Protein AF-A0AAU7ZWT1-F1 (afdb_monomer)

Mean predicted aligned error: 14.48 Å

Radius of gyration: 17.84 Å; Cα contacts (8 Å, |Δi|>4): 141; chains: 1; bounding box: 46×43×29 Å

Sequence (134 aa):
MLLGIDVGTGGTRAVLIDLSGAVVASSASEHAGIHSAQIGWAEQDPEDWWRATREALAGVMAASEFVLVAEEGAAFGAALLAGTGTGVWQSVEAACAATVHVAQTIAPKNAAVMDQAHKQYRRIYPALQEIARS

pLDDT: mean 74.66, std 12.34, range [41.28, 94.69]

Organism: NCBI:txid3069686

InterPro domains:
  IPR018484 Carbohydrate kinase FGGY, N-terminal [PF00370] (1-65)
  IPR043129 ATPase, nucleotide binding domain [SSF53067] (2-79)
  IPR043129 ATPase, nucleotide binding domain [SSF53067] (54-131)
  IPR050406 FGGY Carbohydrate Kinase [PTHR43095] (2-64)

Solvent-accessible surface area (backbone atoms only — not comparable to full-atom values): 7969 Å² total; per-residue (Å²): 105,51,77,50,77,46,83,52,86,66,24,19,37,24,38,35,25,43,79,88,69,49,79,69,27,60,26,66,23,65,40,70,77,71,45,59,95,47,97,94,50,81,42,76,63,68,67,44,55,52,51,15,44,53,50,5,46,49,44,25,35,72,66,55,82,55,87,87,86,84,78,80,61,68,67,55,55,53,52,40,52,51,34,28,77,72,60,78,21,97,34,63,68,54,36,41,69,74,70,65,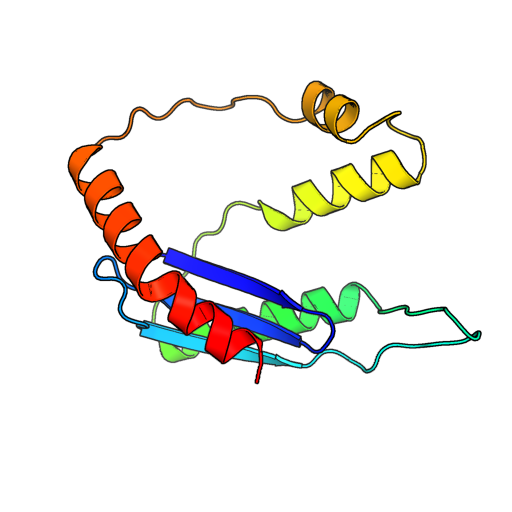67,88,87,70,88,76,76,69,92,50,54,71,58,52,54,50,45,52,55,50,49,67,68,49,46,64,60,55,54,53,66,74,71,111

Foldseek 3Di:
DDKDWDQDQFWIKIFDADLLRDTQDIFIDTADAFDDPDPPDTDGDVVRSVVGRVVRVVRRCVSRVDDDDDDPDPVLLVVLVVCCVVVVDVDSVRSCVVPPDCPDDDDPPCVVSVVVSVVSCVVCVVVVVVVVVD

Structure (mmCIF, N/CA/C/O backbone):
data_AF-A0AAU7ZWT1-F1
#
_entry.id   AF-A0AAU7ZWT1-F1
#
loop_
_atom_site.group_PDB
_atom_site.id
_atom_site.type_symbol
_atom_site.label_atom_id
_atom_site.label_alt_id
_atom_site.label_comp_id
_atom_site.label_asym_id
_atom_site.label_entity_id
_atom_site.label_seq_id
_atom_site.pdbx_PDB_ins_code
_atom_site.Cartn_x
_atom_site.Cartn_y
_atom_site.Cartn_z
_atom_site.occupancy
_atom_site.B_iso_or_equiv
_atom_site.auth_seq_id
_atom_site.auth_comp_id
_atom_site.auth_asym_id
_atom_site.auth_atom_id
_atom_site.pdbx_PDB_model_num
ATOM 1 N N . MET A 1 1 ? -12.018 -13.952 0.445 1.00 65.81 1 MET A N 1
ATOM 2 C CA . MET A 1 1 ? -10.616 -13.648 0.100 1.00 65.81 1 MET A CA 1
ATOM 3 C C . MET A 1 1 ? -10.409 -12.154 0.276 1.00 65.81 1 MET A C 1
ATOM 5 O O . MET A 1 1 ? -11.398 -11.428 0.246 1.00 65.81 1 MET A O 1
ATOM 9 N N . LEU A 1 2 ? -9.175 -11.712 0.496 1.00 68.31 2 LEU A N 1
ATOM 10 C CA . LEU A 1 2 ? -8.798 -10.306 0.655 1.00 68.31 2 LEU A CA 1
ATOM 11 C C . LEU A 1 2 ? -7.532 -10.042 -0.163 1.00 68.31 2 LEU A C 1
ATOM 13 O O . LEU A 1 2 ? -6.653 -10.899 -0.209 1.00 68.31 2 LEU A O 1
ATOM 17 N N . LEU A 1 3 ? -7.443 -8.868 -0.784 1.00 74.06 3 LEU A N 1
ATOM 18 C CA . LEU A 1 3 ? -6.254 -8.406 -1.493 1.00 74.06 3 LEU A CA 1
ATOM 19 C C . LEU A 1 3 ? -5.638 -7.235 -0.726 1.00 74.06 3 LEU A C 1
ATOM 21 O O . LEU A 1 3 ? -6.316 -6.240 -0.478 1.00 74.06 3 LEU A O 1
ATOM 25 N N . GLY A 1 4 ? -4.366 -7.358 -0.363 1.00 78.00 4 GLY A N 1
ATOM 26 C CA . GLY A 1 4 ? -3.564 -6.274 0.194 1.00 78.00 4 GLY A CA 1
ATOM 27 C C . GLY A 1 4 ? -2.612 -5.716 -0.856 1.00 78.00 4 GLY A C 1
ATOM 28 O O . GLY A 1 4 ? -2.024 -6.488 -1.611 1.00 78.00 4 GLY A O 1
ATOM 29 N N . ILE A 1 5 ? -2.456 -4.392 -0.883 1.00 82.25 5 ILE A N 1
ATOM 30 C CA . ILE A 1 5 ? -1.455 -3.687 -1.690 1.00 82.25 5 ILE A CA 1
ATOM 31 C C . ILE A 1 5 ? -0.648 -2.800 -0.744 1.00 82.25 5 ILE A C 1
ATOM 33 O O . ILE A 1 5 ? -1.230 -2.053 0.042 1.00 82.25 5 ILE A O 1
ATOM 37 N N . ASP A 1 6 ? 0.672 -2.893 -0.831 1.00 87.75 6 ASP A N 1
ATOM 38 C CA . ASP A 1 6 ? 1.627 -2.089 -0.073 1.00 87.75 6 ASP A CA 1
ATOM 39 C C . ASP A 1 6 ? 2.569 -1.382 -1.052 1.00 87.75 6 ASP A C 1
ATOM 41 O O . ASP A 1 6 ? 3.320 -2.039 -1.774 1.00 87.75 6 ASP A O 1
ATOM 45 N N . VAL A 1 7 ? 2.491 -0.053 -1.110 1.00 87.00 7 VAL A N 1
ATOM 46 C CA . VAL A 1 7 ? 3.333 0.790 -1.970 1.00 87.00 7 VAL A CA 1
ATOM 47 C C . VAL A 1 7 ? 4.432 1.382 -1.092 1.00 87.00 7 VAL A C 1
ATOM 49 O O . VAL A 1 7 ? 4.227 2.394 -0.423 1.00 87.00 7 VAL A O 1
ATOM 52 N N . GLY A 1 8 ? 5.584 0.713 -1.060 1.00 85.12 8 GLY A N 1
ATOM 53 C CA . GLY A 1 8 ? 6.763 1.160 -0.323 1.00 85.12 8 GLY A CA 1
ATOM 54 C C . GLY A 1 8 ? 7.727 1.939 -1.212 1.00 85.12 8 GLY A C 1
ATOM 55 O O . GLY A 1 8 ? 7.560 1.998 -2.420 1.00 85.12 8 GLY A O 1
ATOM 56 N N . THR A 1 9 ? 8.788 2.497 -0.635 1.00 85.38 9 THR A N 1
ATOM 57 C CA . THR A 1 9 ? 9.733 3.352 -1.376 1.00 85.38 9 THR A CA 1
ATOM 58 C C . THR A 1 9 ? 10.606 2.593 -2.380 1.00 85.38 9 THR A C 1
ATOM 60 O O . THR A 1 9 ? 11.109 3.184 -3.324 1.00 85.38 9 THR A O 1
ATOM 63 N N . GLY A 1 10 ? 10.837 1.294 -2.172 1.00 86.50 10 GLY A N 1
ATOM 64 C CA . GLY A 1 10 ? 11.631 0.462 -3.088 1.00 86.50 10 GLY A CA 1
ATOM 65 C C . GLY A 1 10 ? 10.796 -0.362 -4.068 1.00 86.50 10 GLY A C 1
ATOM 66 O O . GLY A 1 10 ? 11.357 -1.026 -4.934 1.00 86.50 10 GLY A O 1
ATOM 67 N N . GLY A 1 11 ? 9.471 -0.380 -3.920 1.00 90.00 11 GLY A N 1
ATOM 68 C CA . GLY A 1 11 ? 8.617 -1.275 -4.691 1.00 90.00 11 GLY A CA 1
ATOM 69 C C . GLY A 1 11 ? 7.208 -1.421 -4.135 1.00 90.00 11 GLY A C 1
ATOM 70 O O . GLY A 1 11 ? 6.945 -1.170 -2.955 1.00 90.00 11 GLY A O 1
ATOM 71 N N . THR A 1 12 ? 6.314 -1.903 -4.994 1.00 90.06 12 THR A N 1
ATOM 72 C CA . THR A 1 12 ? 4.936 -2.252 -4.653 1.00 90.06 12 THR A CA 1
ATOM 73 C C . THR A 1 12 ? 4.789 -3.760 -4.491 1.00 90.06 12 THR A C 1
ATOM 75 O O . THR A 1 12 ? 5.232 -4.534 -5.337 1.00 90.06 12 THR A O 1
ATOM 78 N N . ARG A 1 13 ? 4.106 -4.188 -3.430 1.00 90.12 13 ARG A N 1
ATOM 79 C CA . ARG A 1 13 ? 3.763 -5.587 -3.155 1.00 90.12 13 ARG A CA 1
ATOM 80 C C . ARG A 1 13 ? 2.252 -5.769 -3.169 1.00 90.12 13 ARG A C 1
ATOM 82 O O . ARG A 1 13 ? 1.516 -4.914 -2.686 1.00 90.12 13 ARG A O 1
ATOM 89 N N . ALA A 1 14 ? 1.794 -6.903 -3.682 1.00 85.38 14 ALA A N 1
ATOM 90 C CA . ALA A 1 14 ? 0.405 -7.327 -3.638 1.00 85.38 14 ALA A CA 1
ATOM 91 C C . ALA A 1 14 ? 0.308 -8.746 -3.066 1.00 85.38 14 ALA A C 1
ATOM 93 O O . ALA A 1 14 ? 1.120 -9.614 -3.389 1.00 85.38 14 ALA A O 1
ATOM 94 N N . VAL A 1 15 ? -0.692 -8.995 -2.220 1.00 84.38 15 VAL A N 1
ATOM 95 C CA . VAL A 1 15 ? -0.935 -10.310 -1.614 1.00 84.38 15 VAL A CA 1
ATOM 96 C C . VAL A 1 15 ? -2.422 -10.634 -1.599 1.00 84.38 15 VAL A C 1
ATOM 98 O O . VAL A 1 15 ? -3.239 -9.839 -1.144 1.00 84.38 15 VAL A O 1
ATOM 101 N N . LEU A 1 16 ? -2.771 -11.820 -2.084 1.00 80.06 16 LEU A N 1
ATOM 102 C CA . LEU A 1 16 ? -4.102 -12.399 -2.005 1.00 80.06 16 LEU A CA 1
ATOM 103 C C . LEU A 1 16 ? -4.126 -13.421 -0.871 1.00 80.06 16 LEU A C 1
ATOM 105 O O . LEU A 1 16 ? -3.343 -14.371 -0.867 1.00 80.06 16 LEU A O 1
ATOM 109 N N . ILE A 1 17 ? -5.042 -13.242 0.073 1.00 77.06 17 ILE A N 1
ATOM 110 C CA . ILE A 1 17 ? -5.239 -14.150 1.205 1.00 77.06 17 ILE A CA 1
ATOM 111 C C . ILE A 1 17 ? -6.652 -14.734 1.197 1.00 77.06 17 ILE A C 1
ATOM 113 O O . ILE A 1 17 ? -7.630 -14.074 0.818 1.00 77.06 17 ILE A O 1
ATOM 117 N N . ASP A 1 18 ? -6.781 -15.988 1.616 1.00 73.38 18 ASP A N 1
ATOM 118 C CA . ASP A 1 18 ? -8.083 -16.610 1.822 1.00 73.38 18 ASP A CA 1
ATOM 119 C C . ASP A 1 18 ? -8.727 -16.162 3.150 1.00 73.38 18 ASP A C 1
ATOM 121 O O . ASP A 1 18 ? -8.179 -15.361 3.908 1.00 73.38 18 ASP A O 1
ATOM 125 N N . LEU A 1 19 ? -9.938 -16.652 3.433 1.00 69.31 19 LEU A N 1
ATOM 126 C CA . LEU A 1 19 ? -10.656 -16.300 4.666 1.00 69.31 19 LEU A CA 1
ATOM 127 C C . LEU A 1 19 ? -10.088 -16.974 5.927 1.00 69.31 19 LEU A C 1
ATOM 129 O O . LEU A 1 19 ? -10.478 -16.599 7.029 1.00 69.31 19 LEU A O 1
ATOM 133 N N . SER A 1 20 ? -9.194 -17.955 5.780 1.00 66.50 20 SER A N 1
ATOM 134 C CA . SER A 1 20 ? -8.465 -18.570 6.893 1.00 66.50 20 SER A CA 1
ATOM 135 C C . SER A 1 20 ? -7.207 -17.777 7.277 1.00 66.50 20 SER A C 1
ATOM 137 O O . SER A 1 20 ? -6.654 -17.992 8.358 1.00 66.50 20 SER A O 1
ATOM 139 N N . GLY A 1 21 ? -6.796 -16.832 6.421 1.00 60.03 21 GLY A N 1
ATOM 140 C CA . GLY A 1 21 ? -5.570 -16.049 6.551 1.00 60.03 21 GLY A CA 1
ATOM 141 C C . GLY A 1 21 ? -4.370 -16.668 5.831 1.00 60.03 21 GLY A C 1
ATOM 142 O O . GLY A 1 21 ? -3.258 -16.169 5.992 1.00 60.03 21 GLY A O 1
ATOM 143 N N . ALA A 1 22 ? -4.566 -17.734 5.051 1.00 73.75 22 ALA A N 1
ATOM 144 C CA . ALA A 1 22 ? -3.503 -18.322 4.248 1.00 73.75 22 ALA A CA 1
ATOM 145 C C . ALA A 1 22 ? -3.218 -17.452 3.016 1.00 73.75 22 ALA A C 1
ATOM 147 O O . ALA A 1 22 ? -4.142 -16.956 2.366 1.00 73.75 22 ALA A O 1
ATOM 148 N N . VAL A 1 23 ? -1.935 -17.283 2.687 1.00 82.62 23 VAL A N 1
ATOM 149 C CA . VAL A 1 23 ? -1.511 -16.617 1.451 1.00 82.62 23 VAL A CA 1
ATOM 150 C C . VAL A 1 23 ? -1.793 -17.543 0.276 1.00 82.62 23 VAL A C 1
ATOM 152 O O . VAL A 1 23 ? -1.255 -18.644 0.203 1.00 82.62 23 VAL A O 1
ATOM 155 N N . VAL A 1 24 ? -2.645 -17.077 -0.630 1.00 82.62 24 VAL A N 1
ATOM 156 C CA . VAL A 1 24 ? -3.018 -17.778 -1.863 1.00 82.62 24 VAL A CA 1
ATOM 157 C C . VAL A 1 24 ? -2.048 -17.418 -2.981 1.00 82.62 24 VAL A C 1
ATOM 159 O O . VAL A 1 24 ? -1.603 -18.293 -3.713 1.00 82.62 24 VAL A O 1
ATOM 162 N N . ALA A 1 25 ? -1.694 -16.137 -3.096 1.00 82.19 25 ALA A N 1
ATOM 163 C CA . ALA A 1 25 ? -0.707 -15.652 -4.051 1.00 82.19 25 ALA A CA 1
ATOM 164 C C . ALA A 1 25 ? -0.099 -14.334 -3.564 1.00 82.19 25 ALA A C 1
ATOM 166 O O . ALA A 1 25 ? -0.755 -13.555 -2.875 1.00 82.19 25 ALA A O 1
ATOM 167 N N . SER A 1 26 ? 1.137 -14.056 -3.956 1.00 89.31 26 SER A N 1
ATOM 168 C CA . SER A 1 26 ? 1.769 -12.754 -3.770 1.00 89.31 26 SER A CA 1
ATOM 169 C C . SER A 1 26 ? 2.625 -12.410 -4.980 1.00 89.31 26 SER A C 1
ATOM 171 O O . SER A 1 26 ? 3.080 -13.288 -5.711 1.00 89.31 26 SER A O 1
ATOM 173 N N . SER A 1 27 ? 2.817 -11.119 -5.209 1.00 89.56 27 SER A N 1
ATOM 174 C CA . SER A 1 27 ? 3.709 -10.602 -6.239 1.00 89.56 27 SER A CA 1
ATOM 175 C C . SER A 1 27 ? 4.250 -9.249 -5.806 1.00 89.56 27 SER A C 1
ATOM 177 O O . SER A 1 27 ? 3.644 -8.556 -4.986 1.00 89.56 27 SER A O 1
ATOM 179 N N . ALA A 1 28 ? 5.389 -8.867 -6.361 1.00 92.62 28 ALA A N 1
ATOM 180 C CA . ALA A 1 28 ? 5.997 -7.572 -6.134 1.00 92.62 28 ALA A CA 1
ATOM 181 C C . ALA A 1 28 ? 6.563 -7.029 -7.445 1.00 92.62 28 ALA A C 1
ATOM 183 O O . ALA A 1 28 ? 6.968 -7.797 -8.316 1.00 92.62 28 ALA A O 1
ATOM 184 N N . SER A 1 29 ? 6.601 -5.708 -7.558 1.00 92.56 29 SER A N 1
ATOM 185 C CA . SER A 1 29 ? 7.349 -5.003 -8.592 1.00 92.56 29 SER A CA 1
ATOM 186 C C . SER A 1 29 ? 8.171 -3.900 -7.939 1.00 92.56 29 SER A C 1
ATOM 188 O O . SER A 1 29 ? 7.695 -3.205 -7.040 1.00 92.56 29 SER A O 1
ATOM 190 N N . GLU A 1 30 ? 9.424 -3.779 -8.358 1.00 94.69 30 GLU A N 1
ATOM 191 C CA . GLU A 1 30 ? 10.344 -2.769 -7.850 1.00 94.69 30 GLU A CA 1
ATOM 192 C C . GLU A 1 30 ? 10.016 -1.389 -8.425 1.00 94.69 30 GLU A C 1
ATOM 194 O O . GLU A 1 30 ? 9.479 -1.252 -9.530 1.00 94.69 30 GLU A O 1
ATOM 199 N N . HIS A 1 31 ? 10.342 -0.354 -7.653 1.00 90.88 31 HIS A N 1
ATOM 200 C CA . HIS A 1 31 ? 10.307 1.024 -8.129 1.00 90.88 31 HIS A CA 1
ATOM 201 C C . HIS A 1 31 ? 11.653 1.416 -8.726 1.00 90.88 31 HIS A C 1
ATOM 203 O O . HIS A 1 31 ? 12.703 0.873 -8.376 1.00 90.88 31 HIS A O 1
ATOM 209 N N . ALA A 1 32 ? 11.629 2.413 -9.601 1.00 88.19 32 ALA A N 1
ATOM 210 C CA . ALA A 1 32 ? 12.811 3.162 -9.963 1.00 88.19 32 ALA A CA 1
ATOM 211 C C . ALA A 1 32 ? 13.466 3.754 -8.704 1.00 88.19 32 ALA A C 1
ATOM 213 O O . ALA A 1 32 ? 12.807 4.115 -7.721 1.00 88.19 32 ALA A O 1
ATOM 214 N N . GLY A 1 33 ? 14.796 3.851 -8.748 1.00 86.38 33 GLY A N 1
ATOM 215 C CA . GLY A 1 33 ? 15.573 4.410 -7.651 1.00 86.38 33 GLY A CA 1
ATOM 216 C C . GLY A 1 33 ? 15.127 5.832 -7.308 1.00 86.38 33 GLY A C 1
ATOM 217 O O . GLY A 1 33 ? 14.798 6.623 -8.188 1.00 86.38 33 GLY A O 1
ATOM 218 N N . ILE A 1 34 ? 15.138 6.157 -6.017 1.00 86.25 34 ILE A N 1
ATOM 219 C CA . ILE A 1 34 ? 14.797 7.495 -5.528 1.00 86.25 34 ILE A CA 1
ATOM 220 C C . ILE A 1 34 ? 15.763 8.514 -6.134 1.00 86.25 34 ILE A C 1
ATOM 222 O O . ILE A 1 34 ? 16.986 8.383 -6.025 1.00 86.25 34 ILE A O 1
ATOM 226 N N . HIS A 1 35 ? 15.204 9.555 -6.738 1.00 83.50 35 HIS A N 1
ATOM 227 C CA . HIS A 1 35 ? 15.960 10.663 -7.287 1.00 83.50 35 HIS A CA 1
ATOM 228 C C . HIS A 1 35 ? 16.234 11.694 -6.188 1.00 83.50 35 HIS A C 1
ATOM 230 O O . HIS A 1 35 ? 15.350 12.077 -5.423 1.00 83.50 35 HIS A O 1
ATOM 236 N N . SER A 1 36 ? 17.483 12.151 -6.102 1.00 85.06 36 SER A N 1
ATOM 237 C CA . SER A 1 36 ? 17.914 13.152 -5.124 1.00 85.06 36 SER A CA 1
ATOM 238 C C . SER A 1 36 ? 18.769 14.202 -5.825 1.00 85.06 36 SER A C 1
ATOM 240 O O . SER A 1 36 ? 19.969 14.022 -6.028 1.00 85.06 36 SER A O 1
ATOM 242 N N . ALA A 1 37 ? 18.134 15.290 -6.262 1.00 82.81 37 ALA A N 1
ATOM 243 C CA . ALA A 1 37 ? 18.830 16.393 -6.926 1.00 82.81 37 ALA A CA 1
ATOM 244 C C . ALA A 1 37 ? 19.623 17.270 -5.937 1.00 82.81 37 ALA A C 1
ATOM 246 O O . ALA A 1 37 ? 20.590 17.927 -6.323 1.00 82.81 37 ALA A O 1
ATOM 247 N N . GLN A 1 38 ? 19.219 17.288 -4.662 1.00 83.50 38 GLN A N 1
ATOM 248 C CA . GLN A 1 38 ? 19.844 18.060 -3.590 1.00 83.50 38 GLN A CA 1
ATOM 249 C C . GLN A 1 38 ? 19.928 17.227 -2.311 1.00 83.50 38 GLN A C 1
ATOM 251 O O . GLN A 1 38 ? 19.088 16.366 -2.053 1.00 83.50 38 GLN A O 1
ATOM 256 N N . ILE A 1 39 ? 20.925 17.516 -1.473 1.00 80.25 39 ILE A N 1
ATOM 257 C CA . ILE A 1 39 ? 21.083 16.850 -0.176 1.00 80.25 39 ILE A CA 1
ATOM 258 C C . ILE A 1 39 ? 19.817 17.073 0.665 1.00 80.25 39 ILE A C 1
ATOM 260 O O . ILE A 1 39 ? 19.425 18.209 0.920 1.00 80.25 39 ILE A O 1
ATOM 264 N N . GLY A 1 40 ? 19.200 15.972 1.101 1.00 86.38 40 GLY A N 1
ATOM 265 C CA . GLY A 1 40 ? 17.963 15.973 1.886 1.00 86.38 40 GLY A CA 1
ATOM 266 C C . GLY A 1 40 ? 16.678 15.815 1.069 1.00 86.38 40 GLY A C 1
ATOM 267 O O . GLY A 1 40 ? 15.608 15.756 1.666 1.00 86.38 40 GLY A O 1
ATOM 268 N N . TRP A 1 41 ? 16.760 15.727 -0.263 1.00 80.44 41 TRP A N 1
ATOM 269 C CA . TRP A 1 41 ? 15.601 15.489 -1.128 1.00 80.44 41 TRP A CA 1
ATOM 270 C C . TRP A 1 41 ? 15.474 14.004 -1.467 1.00 80.44 41 TRP A C 1
ATOM 272 O O . TRP A 1 41 ? 16.477 13.323 -1.686 1.00 80.44 41 TRP A O 1
ATOM 282 N N . ALA A 1 42 ? 14.239 13.517 -1.527 1.00 82.12 42 ALA A N 1
ATOM 283 C CA . ALA A 1 42 ? 13.901 12.162 -1.939 1.00 82.12 42 ALA A CA 1
ATOM 284 C C . ALA A 1 42 ? 12.623 12.225 -2.778 1.00 82.12 42 ALA A C 1
ATOM 286 O O . ALA A 1 42 ? 11.532 12.397 -2.239 1.00 82.12 42 ALA A O 1
ATOM 287 N N . GLU A 1 43 ? 12.778 12.131 -4.095 1.00 84.12 43 GLU A N 1
ATOM 288 C CA . GLU A 1 43 ? 11.686 12.237 -5.059 1.00 84.12 43 GLU A CA 1
ATOM 289 C C . GLU A 1 43 ? 11.537 10.935 -5.848 1.00 84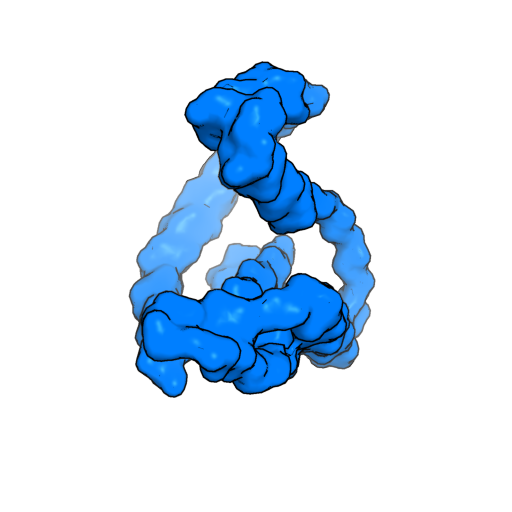.12 43 GLU A C 1
ATOM 291 O O . GLU A 1 43 ? 12.513 10.235 -6.131 1.00 84.12 43 GLU A O 1
ATOM 296 N N . GLN A 1 44 ? 10.300 10.612 -6.207 1.00 82.88 44 GLN A N 1
ATOM 297 C CA . GLN A 1 44 ? 9.957 9.483 -7.065 1.00 82.88 44 GLN A CA 1
ATOM 298 C C . GLN A 1 44 ? 8.860 9.898 -8.037 1.00 82.88 44 GLN A C 1
ATOM 300 O O . GLN A 1 44 ? 8.060 10.784 -7.733 1.00 82.88 44 GLN A O 1
ATOM 305 N N . ASP A 1 45 ? 8.837 9.248 -9.197 1.00 83.00 45 ASP A N 1
ATOM 306 C CA . ASP A 1 45 ? 7.806 9.447 -10.206 1.00 83.00 45 ASP A CA 1
ATOM 307 C C . ASP A 1 45 ? 6.534 8.662 -9.823 1.00 83.00 45 ASP A C 1
ATOM 309 O O . ASP A 1 45 ? 6.585 7.432 -9.726 1.00 83.00 45 ASP A O 1
ATOM 313 N N . PRO A 1 46 ? 5.380 9.324 -9.623 1.00 81.38 46 PRO A N 1
ATOM 314 C CA . PRO A 1 46 ? 4.123 8.637 -9.339 1.00 81.38 46 PRO A CA 1
ATOM 315 C C . PRO A 1 46 ? 3.682 7.654 -10.435 1.00 81.38 46 PRO A C 1
ATOM 317 O O . PRO A 1 46 ? 2.985 6.681 -10.135 1.00 81.38 46 PRO A O 1
ATOM 320 N N . GLU A 1 47 ? 4.089 7.862 -11.693 1.00 82.69 47 GLU A N 1
ATOM 321 C CA . GLU A 1 47 ? 3.802 6.917 -12.781 1.00 82.69 47 GLU A CA 1
ATOM 322 C C . GLU A 1 47 ? 4.527 5.580 -12.580 1.00 82.69 47 GLU A C 1
ATOM 324 O O . GLU A 1 47 ? 4.010 4.519 -12.942 1.00 82.69 47 GLU A O 1
ATOM 329 N N . ASP A 1 48 ? 5.694 5.600 -11.935 1.00 85.31 48 ASP A N 1
ATOM 330 C CA . ASP A 1 48 ? 6.438 4.391 -11.594 1.00 85.31 48 ASP A CA 1
ATOM 331 C C . ASP A 1 48 ? 5.722 3.585 -10.497 1.00 85.31 48 ASP A C 1
ATOM 333 O O . ASP A 1 48 ? 5.585 2.362 -10.607 1.00 85.31 48 ASP A O 1
ATOM 337 N N . TRP A 1 49 ? 5.133 4.267 -9.506 1.00 85.19 49 TRP A N 1
ATOM 338 C CA . TRP A 1 49 ? 4.277 3.627 -8.500 1.00 85.19 49 TRP A CA 1
ATOM 339 C C . TRP A 1 49 ? 3.052 2.970 -9.134 1.00 85.19 49 TRP A C 1
ATOM 341 O O . TRP A 1 49 ? 2.669 1.855 -8.760 1.00 85.19 49 TRP A O 1
ATOM 351 N N . TRP A 1 50 ? 2.433 3.643 -10.107 1.00 80.12 50 TRP A N 1
ATOM 352 C CA . TRP A 1 50 ? 1.286 3.107 -10.829 1.00 80.12 50 TRP A CA 1
ATOM 353 C C . TRP A 1 50 ? 1.664 1.893 -11.681 1.00 80.12 50 TRP A C 1
ATOM 355 O O . TRP A 1 50 ? 0.980 0.864 -11.614 1.00 80.12 50 TRP A O 1
ATOM 365 N N . ARG A 1 51 ? 2.784 1.960 -12.416 1.00 92.62 51 ARG A N 1
ATOM 366 C CA . ARG A 1 51 ? 3.336 0.814 -13.156 1.00 92.62 51 ARG A CA 1
ATOM 367 C C . ARG A 1 51 ? 3.549 -0.376 -12.224 1.00 92.62 51 ARG A C 1
ATOM 369 O O . ARG A 1 51 ? 2.990 -1.443 -12.474 1.00 92.62 51 ARG A O 1
ATOM 376 N N . ALA A 1 52 ? 4.296 -0.184 -11.139 1.00 86.31 52 ALA A N 1
ATOM 377 C CA . ALA A 1 52 ? 4.637 -1.256 -10.212 1.00 86.31 52 ALA A CA 1
ATOM 378 C C . ALA A 1 52 ? 3.396 -1.853 -9.532 1.00 86.31 52 ALA A C 1
ATOM 380 O O . ALA A 1 52 ? 3.297 -3.066 -9.352 1.00 86.31 52 ALA A O 1
ATOM 381 N N . THR A 1 53 ? 2.396 -1.025 -9.220 1.00 84.94 53 THR A N 1
ATOM 382 C CA . THR A 1 53 ? 1.109 -1.496 -8.688 1.00 84.94 53 THR A CA 1
ATOM 383 C C . THR A 1 53 ? 0.379 -2.386 -9.687 1.00 84.94 53 THR A C 1
ATOM 385 O O . THR A 1 53 ? -0.085 -3.469 -9.324 1.00 84.94 53 THR A O 1
ATOM 388 N N . ARG A 1 54 ? 0.310 -1.980 -10.959 1.00 86.75 54 ARG A N 1
ATOM 389 C CA . ARG A 1 54 ? -0.308 -2.790 -12.018 1.00 86.75 54 ARG A CA 1
ATOM 390 C C . ARG A 1 54 ? 0.426 -4.108 -12.238 1.00 86.75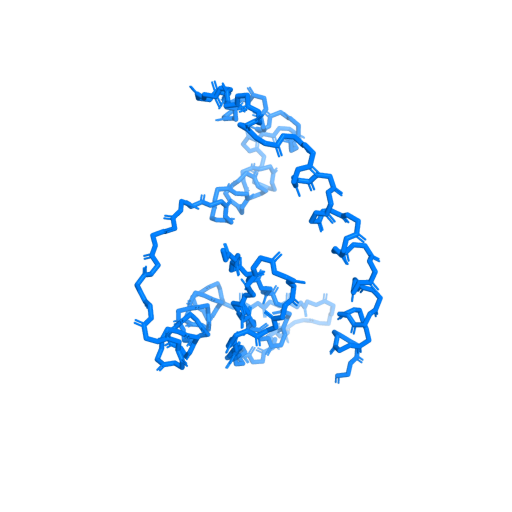 54 ARG A C 1
ATOM 392 O O . ARG A 1 54 ? -0.226 -5.132 -12.418 1.00 86.75 54 ARG A O 1
ATOM 399 N N . GLU A 1 55 ? 1.753 -4.094 -12.207 1.00 87.44 55 GLU A N 1
ATOM 400 C CA . GLU A 1 55 ? 2.581 -5.293 -12.368 1.00 87.44 55 GLU A CA 1
ATOM 401 C C . GLU A 1 55 ? 2.426 -6.261 -11.190 1.00 87.44 55 GLU A C 1
ATOM 403 O O . GLU A 1 55 ? 2.210 -7.457 -11.399 1.00 87.44 55 GLU A O 1
ATOM 408 N N . ALA A 1 56 ? 2.441 -5.755 -9.953 1.00 86.44 56 ALA A N 1
ATOM 409 C CA . ALA A 1 56 ? 2.199 -6.567 -8.763 1.00 86.44 56 ALA A CA 1
ATOM 410 C C . ALA A 1 56 ? 0.794 -7.198 -8.797 1.00 86.44 56 ALA A C 1
ATOM 412 O O . ALA A 1 56 ? 0.639 -8.396 -8.554 1.00 86.44 56 ALA A O 1
ATOM 413 N N . LEU A 1 57 ? -0.230 -6.431 -9.181 1.00 82.88 57 LEU A N 1
ATOM 414 C CA . LEU A 1 57 ? -1.590 -6.948 -9.347 1.00 82.88 57 LEU A CA 1
ATOM 415 C C . LEU A 1 57 ? -1.683 -8.006 -10.449 1.00 82.88 57 LEU A C 1
ATOM 417 O O . LEU A 1 57 ? -2.275 -9.062 -10.230 1.00 82.88 57 LEU A O 1
ATOM 421 N N . ALA A 1 58 ? -1.073 -7.759 -11.609 1.00 81.38 58 ALA A N 1
ATOM 422 C CA . ALA A 1 58 ? -1.047 -8.718 -12.708 1.00 81.38 58 ALA A CA 1
ATOM 423 C C . ALA A 1 58 ? -0.375 -10.036 -12.294 1.00 81.38 58 ALA A C 1
ATOM 425 O O . ALA A 1 58 ? -0.892 -11.106 -12.614 1.00 81.38 58 ALA A O 1
ATOM 426 N N . GLY A 1 59 ? 0.722 -9.973 -11.534 1.00 83.12 59 GLY A N 1
ATOM 427 C CA . GLY A 1 59 ? 1.405 -11.163 -11.024 1.00 83.12 59 GLY A CA 1
ATOM 428 C C . GLY A 1 59 ? 0.545 -11.981 -10.057 1.00 83.12 59 GLY A C 1
ATOM 429 O O . GLY A 1 59 ? 0.455 -13.199 -10.200 1.00 83.12 59 GLY A O 1
ATOM 430 N N . VAL A 1 60 ? -0.161 -11.328 -9.126 1.00 82.19 60 VAL A N 1
ATOM 431 C CA . VAL A 1 60 ? -1.106 -12.017 -8.225 1.00 82.19 60 VAL A CA 1
ATOM 432 C C . VAL A 1 60 ? -2.245 -12.674 -9.006 1.00 82.19 60 VAL A C 1
ATOM 434 O O . VAL A 1 60 ? -2.628 -13.805 -8.710 1.00 82.19 60 VAL A O 1
ATOM 437 N N . MET A 1 61 ? -2.787 -11.991 -10.012 1.00 77.56 61 MET A N 1
ATOM 438 C CA . MET A 1 61 ? -3.894 -12.493 -10.832 1.00 77.56 61 MET A CA 1
ATOM 439 C C . MET A 1 61 ? -3.472 -13.695 -11.682 1.00 77.56 61 MET A C 1
ATOM 441 O O . MET A 1 61 ? -4.168 -14.707 -11.706 1.00 77.56 61 MET A O 1
ATOM 445 N N . ALA A 1 62 ? -2.294 -13.623 -12.309 1.00 79.75 62 ALA A N 1
ATOM 446 C CA . ALA A 1 62 ? -1.724 -14.729 -13.074 1.00 79.75 62 ALA A CA 1
ATOM 447 C C . ALA A 1 62 ? -1.471 -15.969 -12.201 1.00 79.75 62 ALA A C 1
ATOM 449 O O . ALA A 1 62 ? -1.675 -17.090 -12.656 1.00 79.75 62 ALA A O 1
ATOM 450 N N . ALA A 1 63 ? -1.063 -15.770 -10.946 1.00 75.88 63 ALA A N 1
ATOM 451 C CA . ALA A 1 63 ? -0.794 -16.853 -10.007 1.00 75.88 63 ALA A CA 1
ATOM 452 C C . ALA A 1 63 ? -2.050 -17.429 -9.328 1.00 75.88 63 ALA A C 1
ATOM 454 O O . ALA A 1 63 ? -1.959 -18.485 -8.706 1.00 75.88 63 ALA A O 1
ATOM 455 N N . SER A 1 64 ? -3.200 -16.749 -9.401 1.00 67.25 64 SER A N 1
ATOM 456 C CA . SER A 1 64 ? -4.394 -17.120 -8.630 1.00 67.25 64 SER A CA 1
ATOM 457 C C . SER A 1 64 ? -5.616 -17.517 -9.465 1.00 67.25 64 SER A C 1
ATOM 459 O O . SER A 1 64 ? -6.596 -17.951 -8.881 1.00 67.25 64 SER A O 1
ATOM 461 N N . GLU A 1 65 ? -5.579 -17.420 -10.800 1.00 65.94 65 GLU A N 1
ATOM 462 C CA . GLU A 1 65 ? -6.707 -17.738 -11.710 1.00 65.94 65 GLU A CA 1
ATOM 463 C C . GLU A 1 65 ? -8.018 -16.955 -11.440 1.00 65.94 65 GLU A C 1
ATOM 465 O O . GLU A 1 65 ? -9.062 -17.262 -12.019 1.00 65.94 65 GLU A O 1
ATOM 470 N N . PHE A 1 66 ? -7.999 -15.913 -10.601 1.00 57.81 66 PHE A N 1
ATOM 471 C CA . PHE A 1 66 ? -9.182 -15.108 -10.272 1.00 57.81 66 PHE A CA 1
ATOM 472 C C . PHE A 1 66 ? -9.211 -13.778 -11.029 1.00 57.81 66 PHE A C 1
ATOM 474 O O . PHE A 1 66 ? -8.176 -13.252 -11.427 1.00 57.81 66 PHE A O 1
ATOM 481 N N . VAL A 1 67 ? -10.411 -13.203 -11.178 1.00 47.28 67 VAL A N 1
ATOM 482 C CA . VAL A 1 67 ? -10.610 -11.826 -11.654 1.00 47.28 67 VAL A CA 1
ATOM 483 C C . VAL A 1 67 ? -11.084 -10.949 -10.497 1.00 47.28 67 VAL A C 1
ATOM 485 O O . VAL A 1 67 ? -12.128 -11.210 -9.901 1.00 47.28 67 VAL A O 1
ATOM 488 N N . LEU A 1 68 ? -10.311 -9.913 -10.172 1.00 49.97 68 LEU A N 1
ATOM 489 C CA . LEU A 1 68 ? -10.629 -8.938 -9.131 1.00 49.97 68 LEU A CA 1
ATOM 490 C C . LEU A 1 68 ? -11.595 -7.856 -9.629 1.00 49.97 68 LEU A C 1
ATOM 492 O O . LEU A 1 68 ? -11.475 -7.361 -10.747 1.00 49.97 68 LEU A O 1
ATOM 496 N N . VAL A 1 69 ? -12.487 -7.426 -8.738 1.00 44.50 69 VAL A N 1
ATOM 497 C CA . VAL A 1 69 ? -13.253 -6.178 -8.850 1.00 44.50 69 VAL A CA 1
ATOM 498 C C . VAL A 1 69 ? -12.812 -5.306 -7.676 1.00 44.50 69 VAL A C 1
ATOM 500 O O . VAL A 1 69 ? -12.985 -5.709 -6.527 1.00 44.50 69 VAL A O 1
ATOM 503 N N . ALA A 1 70 ? -12.179 -4.165 -7.951 1.00 50.84 70 ALA A N 1
ATOM 504 C CA . ALA A 1 70 ? -11.657 -3.255 -6.930 1.00 50.84 70 ALA A CA 1
ATOM 505 C C . ALA A 1 70 ? -12.445 -1.935 -6.925 1.00 50.84 70 ALA A C 1
ATOM 507 O O . ALA A 1 70 ? -12.710 -1.381 -7.988 1.00 50.84 70 ALA A O 1
ATOM 508 N N . GLU A 1 71 ? -12.780 -1.426 -5.735 1.00 50.78 71 GLU A N 1
ATOM 509 C CA . GLU A 1 71 ? -13.254 -0.051 -5.519 1.00 50.78 71 GLU A CA 1
ATOM 510 C C . GLU A 1 71 ? -12.066 0.825 -5.078 1.00 50.78 71 GLU A C 1
ATOM 512 O O . GLU A 1 71 ? -11.267 0.437 -4.223 1.00 50.78 71 GLU A O 1
ATOM 517 N N . GLU A 1 72 ? -11.910 1.988 -5.708 1.00 54.59 72 GLU A N 1
ATOM 518 C CA . GLU A 1 72 ? -10.730 2.864 -5.672 1.00 54.59 72 GLU A CA 1
ATOM 519 C C . GLU A 1 72 ? -10.483 3.537 -4.301 1.00 54.59 72 GLU A C 1
ATOM 521 O O . GLU A 1 72 ? -10.738 4.722 -4.112 1.00 54.59 72 GLU A O 1
ATOM 526 N N . GLY A 1 73 ? -9.954 2.807 -3.315 1.00 61.31 73 GLY A N 1
ATOM 527 C CA . GLY A 1 73 ? -9.648 3.380 -1.993 1.00 61.31 73 GLY A CA 1
ATOM 528 C C . GLY A 1 73 ? -8.360 4.219 -1.940 1.00 61.31 73 GLY A C 1
ATOM 529 O O . GLY A 1 73 ? -8.333 5.303 -1.357 1.00 61.31 73 GLY A O 1
ATOM 530 N N . ALA A 1 74 ? -7.274 3.734 -2.550 1.00 57.00 74 ALA A N 1
ATOM 531 C CA . ALA A 1 74 ? -5.939 4.325 -2.385 1.00 57.00 74 ALA A CA 1
ATOM 532 C C . ALA A 1 74 ? -5.753 5.653 -3.144 1.00 57.00 74 ALA A C 1
ATOM 534 O O . ALA A 1 74 ? -5.185 6.603 -2.604 1.00 57.00 74 ALA A O 1
ATOM 535 N N . ALA A 1 75 ? -6.271 5.745 -4.374 1.00 65.31 75 ALA A N 1
ATOM 536 C CA . ALA A 1 75 ? -6.166 6.948 -5.201 1.00 65.31 75 ALA A CA 1
ATOM 537 C C . ALA A 1 75 ? -6.897 8.149 -4.573 1.00 65.31 75 ALA A C 1
ATOM 539 O O . ALA A 1 75 ? -6.398 9.275 -4.604 1.00 65.31 75 ALA A O 1
ATOM 540 N N . PHE A 1 76 ? -8.043 7.902 -3.933 1.00 69.06 76 PHE A N 1
ATOM 541 C CA . PHE A 1 76 ? -8.818 8.940 -3.262 1.00 69.06 76 PHE A CA 1
ATOM 542 C C . PHE A 1 76 ? -8.068 9.533 -2.060 1.00 69.06 76 PHE A C 1
ATOM 544 O O . PHE A 1 76 ? -7.997 10.751 -1.914 1.00 69.06 76 PHE A O 1
ATOM 551 N N . GLY A 1 77 ? -7.415 8.692 -1.248 1.00 67.94 77 GLY A N 1
ATOM 552 C CA . GLY A 1 77 ? -6.586 9.153 -0.129 1.00 67.94 77 GLY A CA 1
ATOM 553 C C . GLY A 1 77 ? -5.404 10.028 -0.567 1.00 67.94 77 GLY A C 1
ATOM 554 O O . GLY A 1 77 ? -5.142 11.061 0.050 1.00 67.94 77 GLY A O 1
ATOM 555 N N . ALA A 1 78 ? -4.731 9.667 -1.664 1.00 67.69 78 ALA A N 1
ATOM 556 C CA . ALA A 1 78 ? -3.633 10.460 -2.222 1.00 67.69 78 ALA A CA 1
ATOM 557 C C . ALA A 1 78 ? -4.095 11.854 -2.692 1.00 67.69 78 ALA A C 1
ATOM 559 O O . ALA A 1 78 ? -3.419 12.852 -2.433 1.00 67.69 78 ALA A O 1
ATOM 560 N N . ALA 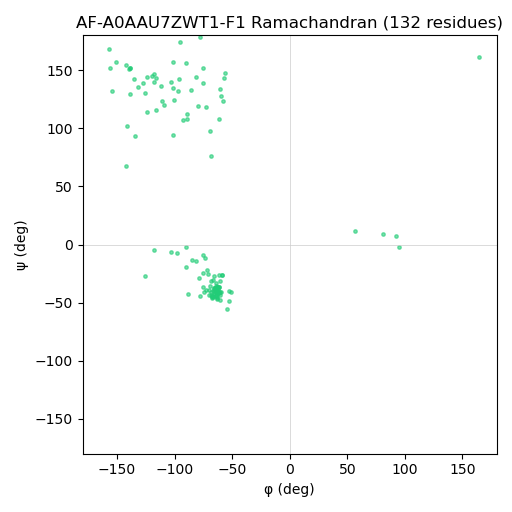A 1 79 ? -5.275 11.946 -3.315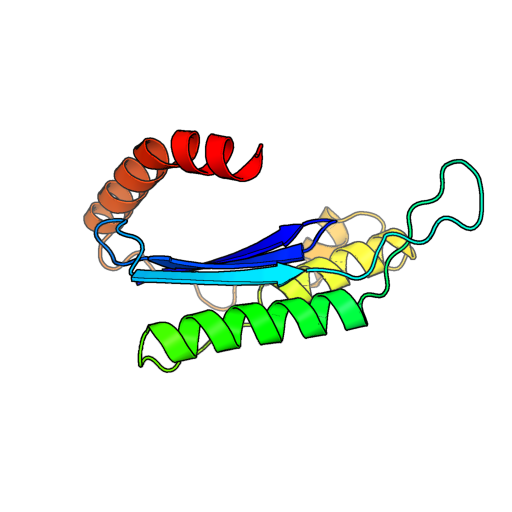 1.00 68.81 79 ALA A N 1
ATOM 561 C CA . ALA A 1 79 ? -5.846 13.215 -3.765 1.00 68.81 79 ALA A CA 1
ATOM 562 C C . ALA A 1 79 ? -6.170 14.171 -2.600 1.00 68.81 79 ALA A C 1
ATOM 564 O O . ALA A 1 79 ? -5.925 15.375 -2.705 1.00 68.81 79 ALA A O 1
ATOM 565 N N . LEU A 1 80 ? -6.666 13.649 -1.471 1.00 73.50 80 LEU A N 1
ATOM 566 C CA . LEU A 1 80 ? -6.946 14.461 -0.279 1.00 73.50 80 LEU A CA 1
ATOM 567 C C . LEU A 1 80 ? -5.667 15.065 0.307 1.00 73.50 80 LEU A C 1
ATOM 569 O O . LEU A 1 80 ? -5.629 16.260 0.597 1.00 73.50 80 LEU A O 1
ATOM 573 N N . LEU A 1 81 ? -4.601 14.268 0.414 1.00 72.31 81 LEU A N 1
ATOM 574 C CA . LEU A 1 81 ? -3.311 14.736 0.927 1.00 72.31 81 LEU A CA 1
ATOM 575 C C . LEU A 1 81 ? -2.678 15.790 0.011 1.00 72.31 81 LEU A C 1
ATOM 577 O O . LEU A 1 81 ? -2.172 16.799 0.503 1.00 72.31 81 LEU A O 1
ATOM 581 N N . ALA A 1 82 ? -2.756 15.602 -1.309 1.00 68.94 82 ALA A N 1
ATOM 582 C CA . ALA A 1 82 ? -2.277 16.586 -2.277 1.00 68.94 82 ALA A CA 1
ATOM 583 C C . ALA A 1 82 ? -3.052 17.912 -2.180 1.00 68.94 82 ALA A C 1
ATOM 585 O O . ALA A 1 82 ? -2.449 18.986 -2.201 1.00 68.94 82 ALA A O 1
ATOM 586 N N . GLY A 1 83 ? -4.377 17.865 -2.012 1.00 68.75 83 GLY A N 1
ATOM 587 C CA . GLY A 1 83 ? -5.191 19.065 -1.812 1.00 68.75 83 GLY A CA 1
ATOM 588 C C . GLY A 1 83 ? -4.879 19.794 -0.503 1.00 68.75 83 GLY A C 1
ATOM 589 O O . GLY A 1 83 ? -4.830 21.022 -0.473 1.00 68.75 83 GLY A O 1
ATOM 590 N N . THR A 1 84 ? -4.593 19.068 0.579 1.00 84.12 84 THR A N 1
ATOM 591 C CA . THR A 1 84 ? -4.141 19.694 1.830 1.00 84.12 84 THR A CA 1
ATOM 592 C C . THR A 1 84 ? -2.748 20.311 1.674 1.00 84.12 84 THR A C 1
ATOM 594 O O . THR A 1 84 ? -2.538 21.458 2.060 1.00 84.12 84 THR A O 1
ATOM 597 N N . GLY A 1 85 ? -1.802 19.601 1.049 1.00 64.88 85 GLY A N 1
ATOM 598 C CA . GLY A 1 85 ? -0.435 20.090 0.830 1.00 64.88 85 GLY A CA 1
ATOM 599 C C . GLY A 1 85 ? -0.344 21.296 -0.113 1.00 64.88 85 GLY A C 1
ATOM 600 O O . GLY A 1 85 ? 0.560 22.117 0.021 1.00 64.88 85 GLY A O 1
ATOM 601 N N . THR A 1 86 ? -1.305 21.441 -1.028 1.00 83.94 86 THR A N 1
ATOM 602 C CA . THR A 1 86 ? -1.424 22.596 -1.938 1.00 83.94 86 THR A CA 1
ATOM 603 C C . THR A 1 86 ? -2.275 23.737 -1.369 1.00 83.94 86 THR A C 1
ATOM 605 O O . THR A 1 86 ? -2.402 24.782 -2.004 1.00 83.94 86 THR A O 1
ATOM 608 N N . GLY A 1 87 ? -2.839 23.572 -0.166 1.00 84.81 87 GLY A N 1
ATOM 609 C CA . GLY A 1 87 ? -3.633 24.594 0.518 1.00 84.81 87 GLY A CA 1
ATOM 610 C C . GLY A 1 87 ? -5.087 24.708 0.049 1.00 84.81 87 GLY A C 1
ATOM 611 O O . GLY A 1 87 ? -5.786 25.625 0.476 1.00 84.81 87 GLY A O 1
ATOM 612 N N . VAL A 1 88 ? -5.571 23.779 -0.784 1.00 89.00 88 VAL A N 1
ATOM 613 C CA . VAL A 1 88 ? -6.997 23.666 -1.148 1.00 89.00 88 VAL A CA 1
ATOM 614 C C . VAL A 1 88 ? -7.844 23.390 0.098 1.00 89.00 88 VAL A C 1
ATOM 616 O O . VAL A 1 88 ? -8.939 23.935 0.241 1.00 89.00 88 VAL A O 1
ATOM 619 N N . TRP A 1 89 ? -7.309 22.603 1.035 1.00 90.19 89 TRP A N 1
ATOM 620 C CA . TRP A 1 89 ? -7.888 22.401 2.362 1.00 90.19 89 TRP A CA 1
ATOM 621 C C . TRP A 1 89 ? -6.888 22.741 3.461 1.00 90.19 89 TRP A C 1
ATOM 623 O O . TRP A 1 89 ? -5.700 22.456 3.349 1.00 90.19 89 TRP A O 1
ATOM 633 N N . GLN A 1 90 ? -7.392 23.312 4.557 1.00 85.19 90 GLN A N 1
ATOM 634 C CA . GLN A 1 90 ? -6.562 23.734 5.691 1.00 85.19 90 GLN A CA 1
ATOM 635 C C . GLN A 1 90 ? -6.007 22.565 6.512 1.00 85.19 90 GLN A C 1
ATOM 637 O O . GLN A 1 90 ? -5.021 22.729 7.225 1.00 85.19 90 GLN A O 1
ATOM 642 N N . SER A 1 91 ? -6.641 21.395 6.430 1.00 89.19 91 SER A N 1
ATOM 643 C CA . SER A 1 91 ? -6.172 20.169 7.067 1.00 89.19 91 SER A CA 1
ATOM 644 C C . SER A 1 91 ? -6.738 18.939 6.357 1.00 89.19 91 SER A C 1
ATOM 646 O O . SER A 1 91 ? -7.652 19.049 5.531 1.00 89.19 91 SER A O 1
ATOM 648 N N . VAL A 1 92 ? -6.203 17.762 6.686 1.00 75.56 92 VAL A N 1
ATOM 649 C CA . VAL A 1 92 ? -6.711 16.481 6.174 1.00 75.56 92 VAL A CA 1
ATOM 650 C C . VAL A 1 92 ? -8.123 16.228 6.701 1.00 75.56 92 VAL A C 1
ATOM 652 O O . VAL A 1 92 ? -8.988 15.770 5.962 1.00 75.56 92 VAL A O 1
ATOM 655 N N . GLU A 1 93 ? -8.401 16.608 7.949 1.00 82.94 93 GLU A N 1
ATOM 656 C CA . GLU A 1 93 ? -9.736 16.526 8.549 1.00 82.94 93 GLU A CA 1
ATOM 657 C C . GLU A 1 93 ? -10.745 17.379 7.775 1.00 82.94 93 GLU A C 1
ATOM 659 O O . GLU A 1 93 ? -11.862 16.927 7.525 1.00 82.94 93 GLU A O 1
ATOM 664 N N . ALA A 1 94 ? -10.349 18.582 7.346 1.00 77.31 94 ALA A N 1
ATOM 665 C CA . ALA A 1 94 ? -11.191 19.446 6.525 1.00 77.31 94 ALA A CA 1
ATOM 666 C C . ALA A 1 94 ? -11.440 18.853 5.126 1.00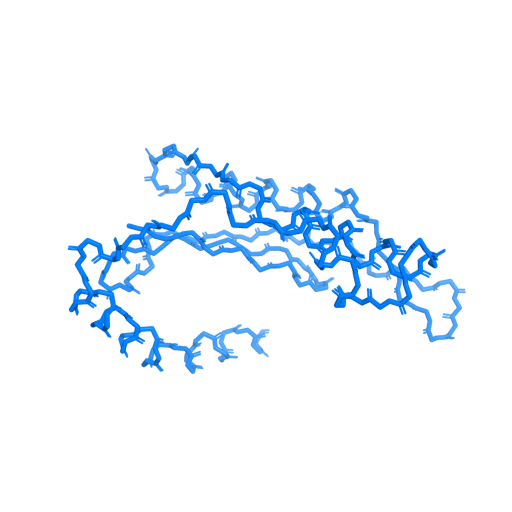 77.31 94 ALA A C 1
ATOM 668 O O . ALA A 1 94 ? -12.566 18.910 4.631 1.00 77.31 94 ALA A O 1
ATOM 669 N N . ALA A 1 95 ? -10.419 18.248 4.508 1.00 77.00 95 ALA A N 1
ATOM 670 C CA . ALA A 1 95 ? -10.548 17.571 3.218 1.00 77.00 95 ALA A CA 1
ATOM 671 C C . ALA A 1 95 ? -11.506 16.371 3.308 1.00 77.00 95 ALA A C 1
ATOM 673 O O . ALA A 1 95 ? -12.433 16.250 2.505 1.00 77.00 95 ALA A O 1
ATOM 674 N N . CYS A 1 96 ? -11.341 15.530 4.333 1.00 73.25 96 CYS A N 1
ATOM 675 C CA . CYS A 1 96 ? -12.226 14.403 4.611 1.00 73.25 96 CYS A CA 1
ATOM 676 C C . CYS A 1 96 ? -13.663 14.867 4.874 1.00 73.25 96 CYS A C 1
ATOM 678 O O . CYS A 1 96 ? -14.584 14.340 4.264 1.00 73.25 96 CYS A O 1
ATOM 680 N N . ALA A 1 97 ? -13.871 15.883 5.715 1.00 78.81 97 ALA A N 1
ATOM 681 C CA . ALA A 1 97 ? -15.210 16.395 6.015 1.00 78.81 97 ALA A CA 1
ATOM 682 C C . ALA A 1 97 ? -15.942 16.936 4.773 1.00 78.81 97 ALA A C 1
ATOM 684 O O . ALA A 1 97 ? -17.166 16.854 4.690 1.00 78.81 97 ALA A O 1
ATOM 685 N N . ALA A 1 98 ? -15.206 17.485 3.804 1.00 79.44 98 ALA A N 1
ATOM 686 C CA . ALA A 1 98 ? -15.785 18.017 2.575 1.00 79.44 98 ALA A CA 1
ATOM 687 C C . ALA A 1 98 ? -16.144 16.929 1.544 1.00 79.44 98 ALA A C 1
ATOM 689 O O . ALA A 1 98 ? -17.058 17.120 0.740 1.00 79.44 98 ALA A O 1
ATOM 690 N N . THR A 1 99 ? -15.435 15.797 1.540 1.00 73.88 99 THR A N 1
ATOM 691 C CA . THR A 1 99 ? -15.424 14.858 0.400 1.00 73.88 99 THR A CA 1
ATOM 692 C C . THR A 1 99 ? -15.788 13.418 0.759 1.00 73.88 99 THR A C 1
ATOM 694 O O . THR A 1 99 ? -16.306 12.693 -0.090 1.00 73.88 99 THR A O 1
ATOM 697 N N . VAL A 1 100 ? -15.553 12.996 2.001 1.00 71.56 100 VAL A N 1
ATOM 698 C CA . VAL A 1 100 ? -15.865 11.654 2.490 1.00 71.56 100 VAL A CA 1
ATOM 699 C C . VAL A 1 100 ? -17.286 11.666 3.024 1.00 71.56 100 VAL A C 1
ATOM 701 O O . VAL A 1 100 ? -17.570 12.200 4.094 1.00 71.56 100 VAL A O 1
ATOM 704 N N . HIS A 1 101 ? -18.179 11.021 2.284 1.00 69.44 101 HIS A N 1
ATOM 705 C CA . HIS A 1 101 ? -19.568 10.845 2.682 1.00 69.44 101 HIS A CA 1
ATOM 706 C C . HIS A 1 101 ? -19.861 9.362 2.833 1.00 69.44 101 HIS A C 1
ATOM 708 O O . HIS A 1 101 ? -19.418 8.539 2.030 1.00 69.44 101 HIS A O 1
ATOM 714 N N . VAL A 1 102 ? -20.623 9.008 3.866 1.00 61.72 102 VAL A N 1
ATOM 715 C CA . VAL A 1 102 ? -21.092 7.633 4.040 1.00 61.72 102 VAL A CA 1
ATOM 716 C C . VAL A 1 102 ? -22.117 7.349 2.943 1.00 61.72 102 VAL A C 1
ATOM 718 O O . VAL A 1 102 ? -23.279 7.725 3.065 1.00 61.72 102 VAL A O 1
ATOM 721 N N . ALA A 1 103 ? -21.679 6.705 1.861 1.00 56.34 103 ALA A N 1
ATOM 722 C CA . ALA A 1 103 ? -22.557 6.334 0.752 1.00 56.34 103 ALA A CA 1
ATOM 723 C C . ALA A 1 103 ? -23.560 5.249 1.171 1.00 56.34 103 ALA A C 1
ATOM 725 O O . ALA A 1 103 ? -24.739 5.306 0.829 1.00 56.34 103 ALA A O 1
ATOM 726 N N . GLN A 1 104 ? -23.098 4.270 1.951 1.00 54.16 104 GLN A N 1
ATOM 727 C CA . GLN A 1 104 ? -23.937 3.203 2.472 1.00 54.16 104 GLN A CA 1
ATOM 728 C C . GLN A 1 104 ? -23.350 2.637 3.766 1.00 54.16 104 GLN A C 1
ATOM 730 O O . GLN A 1 104 ? -22.177 2.274 3.826 1.00 54.16 104 GLN A O 1
ATOM 735 N N . THR A 1 105 ? -24.190 2.487 4.789 1.00 54.25 105 THR A N 1
ATOM 736 C CA . THR A 1 105 ? -23.845 1.726 5.995 1.00 54.25 105 THR A CA 1
ATOM 737 C C . THR A 1 105 ? -24.309 0.289 5.811 1.00 54.25 105 THR A C 1
ATOM 739 O O . THR A 1 105 ? -25.504 -0.004 5.854 1.00 54.25 105 THR A O 1
ATOM 742 N N . ILE A 1 106 ? -23.367 -0.627 5.596 1.00 59.53 106 ILE A N 1
ATOM 743 C CA . ILE A 1 106 ? -23.658 -2.060 5.550 1.00 59.53 106 ILE A CA 1
ATOM 744 C C . ILE A 1 106 ? -23.522 -2.606 6.970 1.00 59.53 106 ILE A C 1
ATOM 746 O O . ILE A 1 106 ? -22.425 -2.663 7.521 1.00 59.53 106 ILE A O 1
ATOM 750 N N . ALA A 1 107 ? -24.639 -3.025 7.567 1.00 56.62 107 ALA A N 1
ATOM 751 C CA . ALA A 1 107 ? -24.590 -3.767 8.820 1.00 56.62 107 ALA A CA 1
ATOM 752 C C . ALA A 1 107 ? -23.789 -5.066 8.600 1.00 56.62 107 ALA A C 1
ATOM 754 O O . ALA A 1 107 ? -24.019 -5.753 7.595 1.00 56.62 107 ALA A O 1
ATOM 755 N N . PRO A 1 108 ? -22.854 -5.421 9.499 1.00 57.94 108 PRO A N 1
ATOM 756 C CA . PRO A 1 108 ? -22.032 -6.607 9.324 1.00 57.94 108 PRO A CA 1
ATOM 757 C C . PRO A 1 108 ? -22.936 -7.838 9.289 1.00 57.94 108 PRO A C 1
ATOM 759 O O . PRO A 1 108 ? -23.490 -8.251 10.306 1.00 57.94 108 PRO A O 1
ATOM 762 N N . LYS A 1 109 ? -23.077 -8.436 8.100 1.00 67.25 109 LYS A N 1
ATOM 763 C CA . LYS A 1 109 ? -23.942 -9.606 7.883 1.00 67.25 109 LYS A CA 1
ATOM 764 C C . LYS A 1 109 ? -23.550 -10.790 8.772 1.00 67.25 109 LYS A C 1
ATOM 766 O O . LYS A 1 109 ? -24.407 -11.595 9.096 1.00 67.25 109 LYS A O 1
ATOM 771 N N . ASN A 1 110 ? -22.279 -10.864 9.181 1.00 75.19 110 ASN A N 1
ATOM 772 C CA . ASN A 1 110 ? -21.731 -11.899 10.056 1.00 75.19 110 ASN A CA 1
ATOM 773 C C . ASN A 1 110 ? -20.692 -11.310 11.028 1.00 75.19 110 ASN A C 1
ATOM 775 O O . ASN A 1 110 ? -19.500 -11.605 10.924 1.00 75.19 110 ASN A O 1
ATOM 779 N N . ALA A 1 111 ? -21.127 -10.468 11.971 1.00 72.81 111 ALA A N 1
ATOM 780 C CA . ALA A 1 111 ? -20.238 -9.814 12.942 1.00 72.81 111 ALA A CA 1
ATOM 781 C C . ALA A 1 111 ? -19.306 -10.799 13.678 1.00 72.81 111 ALA A C 1
ATOM 783 O O . ALA A 1 111 ? -18.114 -10.542 13.804 1.00 72.81 111 ALA A O 1
ATOM 784 N N . ALA A 1 112 ? -19.813 -11.975 14.062 1.00 71.81 112 ALA A N 1
ATOM 785 C CA . ALA A 1 112 ? -19.016 -13.013 14.720 1.00 71.81 112 ALA A CA 1
ATOM 786 C C . ALA A 1 112 ? -17.877 -13.560 13.835 1.00 71.81 112 ALA A C 1
ATOM 788 O O . ALA A 1 112 ? -16.780 -13.825 14.325 1.00 71.81 112 ALA A O 1
ATOM 789 N N . VAL A 1 113 ? -18.116 -13.694 12.526 1.00 72.94 113 VAL A N 1
ATOM 790 C CA . VAL A 1 113 ? -17.107 -14.163 11.563 1.00 72.94 113 VAL A CA 1
ATOM 791 C C . VAL A 1 113 ? -16.053 -13.082 11.327 1.00 72.94 113 VAL A C 1
ATOM 793 O O . VAL A 1 113 ? -14.866 -13.393 11.273 1.00 72.94 113 VAL A O 1
ATOM 796 N N . MET A 1 114 ? -16.458 -11.808 11.251 1.00 63.56 114 MET A N 1
ATOM 797 C CA . MET A 1 114 ? -15.510 -10.693 11.136 1.00 63.56 114 MET A CA 1
ATOM 798 C C . MET A 1 114 ? -14.642 -10.539 12.387 1.00 63.56 114 MET A C 1
ATOM 800 O O . MET A 1 114 ? -13.438 -10.335 12.267 1.00 63.56 114 MET A O 1
ATOM 804 N N . ASP A 1 115 ? -15.211 -10.722 13.578 1.00 76.00 115 ASP A N 1
ATOM 805 C CA . ASP A 1 115 ? -14.451 -10.731 14.831 1.00 76.00 115 ASP A CA 1
ATOM 806 C C . ASP A 1 115 ? -13.425 -11.867 14.878 1.00 76.00 115 ASP A C 1
ATOM 808 O O . ASP A 1 115 ? -12.305 -11.699 15.372 1.00 76.00 115 ASP A O 1
ATOM 812 N N . GLN A 1 116 ? -13.790 -13.038 14.356 1.00 72.94 116 GLN A N 1
ATOM 813 C CA . GLN A 1 116 ? -12.892 -14.183 14.283 1.00 72.94 116 GLN A CA 1
ATOM 814 C C . GLN A 1 116 ? -11.754 -13.947 13.281 1.00 72.94 116 GLN A C 1
ATOM 816 O O . GLN A 1 116 ? -10.591 -14.170 13.627 1.00 72.94 116 GLN A O 1
ATOM 821 N N . ALA A 1 117 ? -12.066 -13.399 12.104 1.00 66.69 117 ALA A N 1
ATOM 822 C CA . ALA A 1 117 ? -11.074 -12.998 11.109 1.00 66.69 117 ALA A CA 1
ATOM 823 C C . ALA A 1 117 ? -10.138 -11.897 11.644 1.00 66.69 117 ALA A C 1
ATOM 825 O O . ALA A 1 117 ? -8.924 -11.979 11.475 1.00 66.69 117 ALA A O 1
ATOM 826 N N . HIS A 1 118 ? -10.661 -10.909 12.379 1.00 70.00 118 HIS A N 1
ATOM 827 C CA . HIS A 1 118 ? -9.856 -9.850 12.995 1.00 70.00 118 HIS A CA 1
ATOM 828 C C . HIS A 1 118 ? -8.909 -10.389 14.085 1.00 70.00 118 HIS A C 1
ATOM 830 O O . HIS A 1 118 ? -7.754 -9.966 14.191 1.00 70.00 118 HIS A O 1
ATOM 836 N N . LYS A 1 119 ? -9.350 -11.380 14.874 1.00 79.62 119 LYS A N 1
ATOM 837 C CA . LYS A 1 119 ? -8.482 -12.088 15.835 1.00 79.62 119 LYS A CA 1
ATOM 838 C C . LYS A 1 119 ? -7.369 -12.876 15.141 1.00 79.62 119 LYS A C 1
ATOM 840 O O . LYS A 1 119 ? -6.253 -12.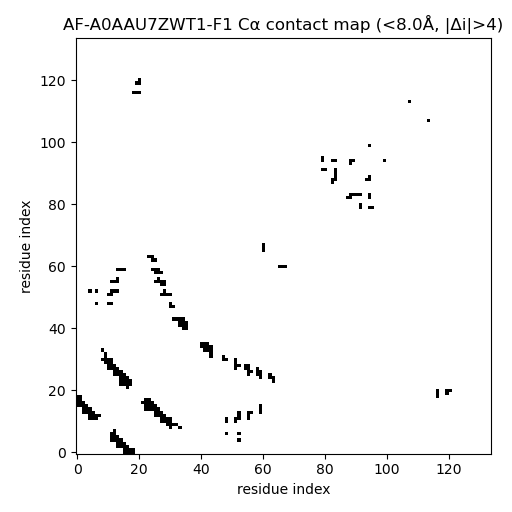911 15.656 1.00 79.62 119 LYS A O 1
ATOM 845 N N . GLN A 1 120 ? -7.657 -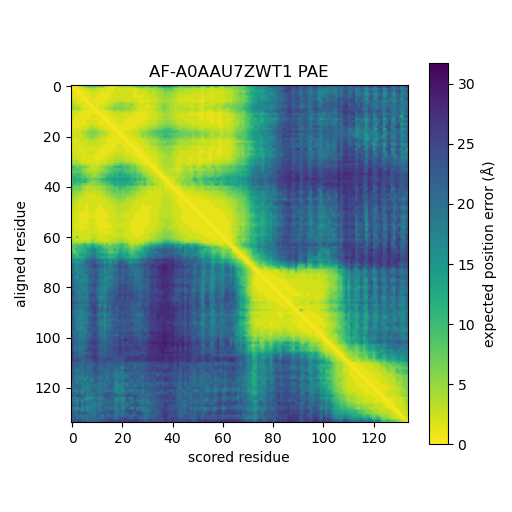13.498 13.998 1.00 70.56 120 GLN A N 1
ATOM 846 C CA . GLN A 1 120 ? -6.649 -14.193 13.191 1.00 70.56 120 GLN A CA 1
ATOM 847 C C . GLN A 1 120 ? -5.651 -13.210 12.575 1.00 70.56 120 GLN A C 1
ATOM 849 O O . GLN A 1 120 ? -4.449 -13.404 12.733 1.00 70.56 120 GLN A O 1
ATOM 854 N N . TYR A 1 121 ? -6.134 -12.110 11.993 1.00 67.88 121 TYR A N 1
ATOM 855 C CA . TYR A 1 121 ? -5.304 -11.025 11.473 1.00 67.88 121 TYR A CA 1
ATOM 856 C C . TYR A 1 121 ? -4.304 -10.514 12.521 1.00 67.88 121 TYR A C 1
ATOM 858 O O . TYR A 1 121 ? -3.102 -10.477 12.268 1.00 67.88 121 TYR A O 1
ATOM 866 N N . ARG A 1 122 ? -4.758 -10.230 13.752 1.00 78.75 122 ARG A N 1
ATOM 867 C CA . ARG A 1 122 ? -3.858 -9.793 14.836 1.00 78.75 122 ARG A CA 1
ATOM 868 C C . ARG A 1 122 ? -2.785 -10.814 15.218 1.00 78.75 122 ARG A C 1
ATOM 870 O O . ARG A 1 122 ? -1.746 -10.410 15.730 1.00 78.75 122 ARG A O 1
ATOM 877 N N . ARG A 1 123 ? -3.017 -12.111 15.003 1.00 79.00 123 ARG A N 1
ATOM 878 C CA . ARG A 1 123 ? -2.018 -13.159 15.271 1.00 79.00 123 ARG A CA 1
ATOM 879 C C . ARG A 1 123 ? -0.917 -13.207 14.218 1.00 79.00 123 ARG A C 1
ATOM 881 O O . ARG A 1 123 ? 0.219 -13.481 14.579 1.00 79.00 123 ARG A O 1
ATOM 888 N N . ILE A 1 124 ? -1.252 -12.959 12.954 1.00 77.56 124 ILE A N 1
ATOM 889 C CA . ILE A 1 124 ? -0.297 -13.030 11.836 1.00 77.56 124 ILE A CA 1
ATOM 890 C C . ILE A 1 124 ? 0.401 -11.693 11.560 1.00 77.56 124 ILE A C 1
ATOM 892 O O . ILE A 1 124 ? 1.474 -11.673 10.965 1.00 77.56 124 ILE A O 1
ATOM 896 N N . TYR A 1 125 ? -0.166 -10.580 12.033 1.00 67.75 125 TYR A N 1
ATOM 897 C CA . TYR A 1 125 ? 0.378 -9.233 11.841 1.00 67.75 125 TYR A CA 1
ATOM 898 C C . TYR A 1 125 ? 1.858 -9.063 12.258 1.00 67.75 125 TYR A C 1
ATOM 900 O O . TYR A 1 125 ? 2.601 -8.432 11.510 1.00 67.75 125 TYR A O 1
ATOM 908 N N . PRO A 1 126 ? 2.352 -9.649 13.369 1.00 77.75 126 PRO A N 1
ATOM 909 C CA . PRO A 1 126 ? 3.773 -9.558 13.718 1.00 77.75 126 PRO A CA 1
ATOM 910 C C . PRO A 1 126 ? 4.703 -10.246 12.706 1.00 77.75 126 PRO A C 1
ATOM 912 O O . PRO A 1 126 ? 5.774 -9.726 12.416 1.00 77.75 126 PRO A O 1
ATOM 915 N N . ALA A 1 127 ? 4.279 -11.371 12.121 1.00 67.50 127 ALA A N 1
ATOM 916 C CA . ALA A 1 127 ? 5.053 -12.065 11.089 1.00 67.50 127 ALA A CA 1
ATOM 917 C C . ALA A 1 127 ? 5.094 -11.258 9.779 1.00 67.50 127 ALA A C 1
ATOM 919 O O . ALA A 1 127 ? 6.124 -11.196 9.112 1.00 67.50 127 ALA A O 1
ATOM 920 N N . LEU A 1 128 ? 3.997 -10.567 9.445 1.00 51.22 128 LEU A N 1
ATOM 921 C CA . LEU A 1 128 ? 3.967 -9.602 8.340 1.00 51.22 128 LEU A CA 1
ATOM 922 C C . LEU A 1 128 ? 4.937 -8.430 8.574 1.00 51.22 128 LEU A C 1
ATOM 924 O O . LEU A 1 128 ? 5.585 -7.985 7.631 1.00 51.22 128 LEU A 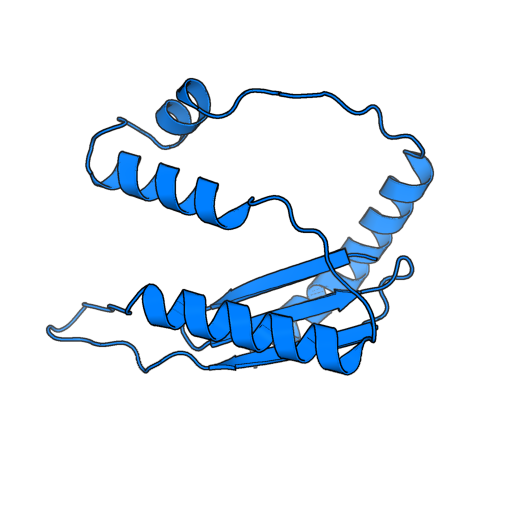O 1
ATOM 928 N N . GLN A 1 129 ? 5.088 -7.961 9.819 1.00 55.69 129 GLN A N 1
ATOM 929 C CA . GLN A 1 129 ? 6.064 -6.916 10.157 1.00 55.69 129 GLN A CA 1
ATOM 930 C C . GLN A 1 129 ? 7.523 -7.376 10.038 1.00 55.69 129 GLN A C 1
ATOM 932 O O . GLN A 1 129 ? 8.382 -6.549 9.737 1.00 55.69 129 GLN A O 1
ATOM 937 N N . GLU A 1 130 ? 7.823 -8.655 10.278 1.00 60.81 130 GLU A N 1
ATOM 938 C CA . GLU A 1 130 ? 9.170 -9.208 10.073 1.00 60.81 130 GLU A CA 1
ATOM 939 C C . GLU A 1 130 ? 9.532 -9.292 8.591 1.00 60.81 130 GLU A C 1
ATOM 941 O O . GLU A 1 130 ? 10.617 -8.863 8.209 1.00 60.81 130 GLU A O 1
ATOM 946 N N . ILE A 1 131 ? 8.602 -9.752 7.749 1.00 57.16 131 ILE A N 1
ATOM 947 C CA . ILE A 1 131 ? 8.794 -9.815 6.291 1.00 57.16 131 ILE A CA 1
ATOM 948 C C . ILE A 1 131 ? 8.952 -8.410 5.689 1.00 57.16 131 ILE A C 1
ATOM 950 O O . ILE A 1 131 ? 9.698 -8.220 4.737 1.00 57.16 131 ILE A O 1
ATOM 954 N N . ALA A 1 132 ? 8.284 -7.402 6.254 1.00 43.94 132 ALA A N 1
ATOM 955 C CA . ALA A 1 132 ? 8.403 -6.016 5.803 1.00 43.94 132 ALA A CA 1
ATOM 956 C C . ALA A 1 132 ? 9.720 -5.325 6.222 1.00 43.94 132 ALA A C 1
ATOM 958 O O . ALA A 1 132 ? 9.983 -4.205 5.785 1.00 43.94 132 ALA A O 1
ATOM 959 N N . ARG A 1 133 ? 10.531 -5.948 7.090 1.00 44.53 133 ARG A N 1
ATOM 960 C CA . ARG A 1 133 ? 11.814 -5.407 7.583 1.00 44.53 133 ARG A CA 1
ATOM 961 C C . ARG A 1 133 ? 13.053 -6.038 6.938 1.00 44.53 133 ARG A C 1
ATOM 963 O O . ARG A 1 133 ? 14.153 -5.567 7.225 1.00 44.53 133 ARG A O 1
ATOM 970 N N . SER A 1 134 ? 12.888 -7.078 6.122 1.00 41.28 134 SER A N 1
ATOM 971 C CA . SER A 1 134 ? 13.946 -7.721 5.325 1.00 41.28 134 SER A CA 1
ATOM 972 C C . SER A 1 134 ? 13.964 -7.197 3.897 1.00 41.28 134 SER A C 1
ATOM 974 O O . SER A 1 134 ? 15.076 -6.969 3.382 1.00 41.28 134 SER A O 1
#

Nearest PDB structures (foldseek):
  2zf5-assembly1_O  TM=9.416E-01  e=1.627E-04  Thermococcus kodakarensis KOD1
  3ezw-assembly2_D  TM=9.357E-01  e=2.092E-04  Escherichia coli K-12
  3ezw-assembly2_H  TM=9.336E-01  e=5.038E-04  Escherichia coli K-12
  3ezw-assembly2_F  TM=9.306E-01  e=5.712E-04  Escherichia coli K-12
  3ezw-assembly1_B  TM=9.353E-01  e=6.082E-04  Escherichia coli K-12

Secondary structure (DSSP, 8-state):
-EEEEEEETTEEEEEEE-TTS-EEEEEEEEPPPPB-SSTT--B--HHHHHHHHHHHHHHHHHHH--------HHHHHHHHHHHHHTTSSSSHHHHHHHH---------TTHHHHHHHHHHHHHHHHHHHHHTT-